Protein AF-A0A537KHC2-F1 (afdb_monomer)

Foldseek 3Di:
DDDDDDDPPDPDPPVDQFKWKAFLDDDPDPDDHGEIFTFPDDDPFWTFTDDPNDTDTDGPVRIDMDNDDQQAWEKAADPPDDPPDDPPADRIWTQGHPPRDIGGQPPNDQWDQDPPPRDIHGHPPVPVSVVSNPD

Secondary structure (DSSP, 8-state):
--PPPP-------------EEEE-S--SSS--TT-EEEEEEE-SSEEEEEETTEEEEEEGGGEEEESS----BEEEEPPTT-TTS-TTS-SEEEE-TTT--EEE-TTS-SEEE-TTT--EEEB-TT-HHHHTT--

Solvent-accessible surface area (backbone atoms only — not comparable to full-atom values): 8459 Å² total; per-residue (Å²): 143,75,88,73,82,79,76,91,83,70,86,66,91,69,88,65,74,74,30,34,31,29,33,64,50,93,65,100,55,104,67,57,59,46,22,66,30,48,54,77,43,81,55,98,62,33,32,26,29,50,58,92,87,40,83,44,78,40,56,37,90,46,39,49,76,40,71,75,75,80,71,30,23,26,57,36,74,58,60,96,82,52,95,86,60,70,84,91,48,67,72,41,32,31,17,31,52,88,76,54,49,75,43,76,61,69,87,77,52,68,55,50,69,38,93,83,76,64,50,74,33,45,43,31,83,84,36,72,68,45,72,68,58,80,120

Sequence (135 aa):
MGPGRVDERRAGHQNWPVAVSRLNVDVDEPIRRGAWYRVLQLTPREVTVDVKGRQIPIPRDHLEVVAQPALRWAVVPRPRKSPRLPLGWGPEYGVCPGCRERAQLINHPQSLRCPKCNGFFEVGWSDPYLSRQVS

Organism: NCBI:txid2569760

Radius of gyration: 17.69 Å; Cα contacts (8 Å, |Δi|>4): 221; chains: 1; bounding box: 48×31×62 Å

Structure (mmCIF, N/CA/C/O backbone):
data_AF-A0A537KHC2-F1
#
_entry.id   AF-A0A537KHC2-F1
#
loop_
_atom_site.group_PDB
_atom_site.id
_atom_site.type_symbol
_atom_site.label_atom_id
_atom_site.label_alt_id
_atom_site.label_comp_id
_atom_site.label_asym_id
_atom_site.label_entity_id
_atom_site.label_seq_id
_atom_site.pdbx_PDB_ins_code
_atom_site.Cartn_x
_atom_site.Cartn_y
_atom_site.Cartn_z
_atom_site.occupancy
_atom_site.B_iso_or_equiv
_atom_site.auth_seq_id
_atom_site.auth_comp_id
_atom_site.auth_asym_id
_atom_site.auth_atom_id
_atom_site.pdbx_PDB_model_num
ATOM 1 N N . MET A 1 1 ? -34.805 -1.470 41.817 1.00 35.88 1 MET A N 1
ATOM 2 C CA . MET A 1 1 ? -33.417 -1.848 41.484 1.00 35.88 1 MET A CA 1
ATOM 3 C C . MET A 1 1 ? -33.456 -2.695 40.226 1.00 35.88 1 MET A C 1
ATOM 5 O O . MET A 1 1 ? -33.968 -3.800 40.270 1.00 35.88 1 MET A O 1
ATOM 9 N N . GLY A 1 2 ? -32.996 -2.154 39.104 1.00 35.44 2 GLY A N 1
ATOM 10 C CA . GLY A 1 2 ? -32.726 -2.903 37.879 1.00 35.44 2 GLY A CA 1
ATOM 11 C C . GLY A 1 2 ? -31.488 -2.263 37.254 1.00 35.44 2 GLY A C 1
ATOM 12 O O . GLY A 1 2 ? -31.456 -1.030 37.193 1.00 35.44 2 GLY A O 1
ATOM 13 N N . PRO A 1 3 ? -30.435 -3.021 36.905 1.00 44.22 3 PRO A N 1
ATOM 14 C CA . PRO A 1 3 ? -29.223 -2.423 36.370 1.00 44.22 3 PRO A CA 1
ATOM 15 C C . PRO A 1 3 ? -29.529 -1.820 34.998 1.00 44.22 3 PRO A C 1
ATOM 17 O O . PRO A 1 3 ? -30.204 -2.424 34.164 1.00 44.22 3 PRO A O 1
ATOM 20 N N . GLY A 1 4 ? -29.101 -0.571 34.832 1.00 32.00 4 GLY A N 1
ATOM 21 C CA . GLY A 1 4 ? -29.429 0.271 33.695 1.00 32.00 4 GLY A CA 1
ATOM 22 C C . GLY A 1 4 ? -28.918 -0.282 32.369 1.00 32.00 4 GLY A C 1
ATOM 23 O O . GLY A 1 4 ? -27.891 -0.957 32.304 1.00 32.00 4 GLY A O 1
ATOM 24 N N . ARG A 1 5 ? -29.635 0.067 31.294 1.00 41.16 5 ARG A N 1
ATOM 25 C CA . ARG A 1 5 ? -29.090 0.032 29.935 1.00 41.16 5 ARG A CA 1
ATOM 26 C C . ARG A 1 5 ? -27.776 0.803 29.942 1.00 41.16 5 ARG A C 1
ATOM 28 O O . ARG A 1 5 ? -27.770 1.996 30.243 1.00 41.16 5 ARG A O 1
ATOM 35 N N . VAL A 1 6 ? -26.691 0.119 29.612 1.00 44.59 6 VAL A N 1
ATOM 36 C CA . VAL A 1 6 ? -25.448 0.773 29.222 1.00 44.59 6 VAL A CA 1
ATOM 37 C C . VAL A 1 6 ? -25.741 1.639 27.998 1.00 44.59 6 VAL A C 1
ATOM 39 O O . VAL A 1 6 ? -26.239 1.169 26.979 1.00 44.59 6 VAL A O 1
ATOM 42 N N . ASP A 1 7 ? -25.519 2.936 28.170 1.00 35.09 7 ASP A N 1
ATOM 43 C CA . ASP A 1 7 ? -25.655 3.970 27.155 1.00 35.09 7 ASP A CA 1
ATOM 44 C C . ASP A 1 7 ? -24.510 3.826 26.140 1.00 35.09 7 ASP A C 1
ATOM 46 O O . ASP A 1 7 ? -23.366 4.207 26.388 1.00 35.09 7 ASP A O 1
ATOM 50 N N . GLU A 1 8 ? -24.817 3.227 24.992 1.00 39.25 8 GLU A N 1
ATOM 51 C CA . GLU A 1 8 ? -23.895 2.916 23.891 1.00 39.25 8 GLU A CA 1
ATOM 52 C C . GLU A 1 8 ? -23.547 4.137 23.013 1.00 39.25 8 GLU A C 1
ATOM 54 O O . GLU A 1 8 ? -23.239 4.004 21.830 1.00 39.25 8 GLU A O 1
ATOM 59 N N . ARG A 1 9 ? -23.611 5.361 23.559 1.00 40.41 9 ARG A N 1
ATOM 60 C CA . ARG A 1 9 ? -23.410 6.603 22.786 1.00 40.41 9 ARG A CA 1
ATOM 61 C C . ARG A 1 9 ? -22.439 7.612 23.388 1.00 40.41 9 ARG A C 1
ATOM 63 O O . ARG A 1 9 ? -22.578 8.810 23.155 1.00 40.41 9 ARG A O 1
ATOM 70 N N . ARG A 1 10 ? -21.394 7.151 24.083 1.00 43.00 10 A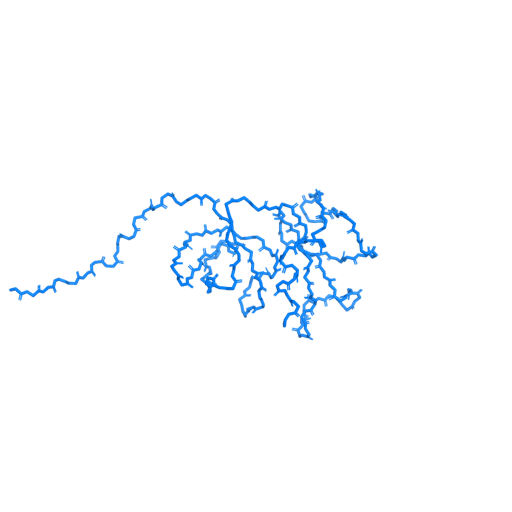RG A N 1
ATOM 71 C CA . ARG A 1 10 ? -20.226 7.990 24.421 1.00 43.00 10 ARG A CA 1
ATOM 72 C C . ARG A 1 10 ? -18.902 7.222 24.370 1.00 43.00 10 ARG A C 1
ATOM 74 O O . ARG A 1 10 ? -18.200 7.118 25.369 1.00 43.00 10 ARG A O 1
ATOM 81 N N . ALA A 1 11 ? -18.508 6.743 23.191 1.00 44.75 11 ALA A N 1
ATOM 82 C CA . ALA A 1 11 ? -17.081 6.585 22.915 1.00 44.75 11 ALA A CA 1
ATOM 83 C C . ALA A 1 11 ? -16.548 7.981 22.578 1.00 44.75 11 ALA A C 1
ATOM 85 O O . ALA A 1 11 ? -16.777 8.499 21.486 1.00 44.75 11 ALA A O 1
ATOM 86 N N . GL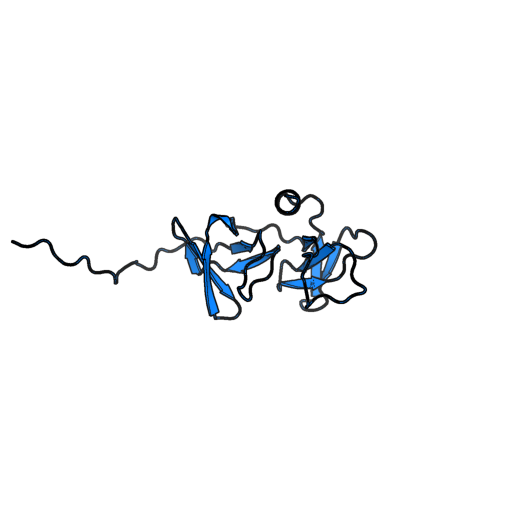Y A 1 12 ? -15.951 8.632 23.577 1.00 39.28 12 GLY A N 1
ATOM 87 C CA . GLY A 1 12 ? -15.395 9.971 23.448 1.00 39.28 12 GLY A CA 1
ATOM 88 C C . GLY A 1 12 ? -14.433 10.088 22.268 1.00 39.28 12 GLY A C 1
ATOM 89 O O . GLY A 1 12 ? -13.871 9.100 21.7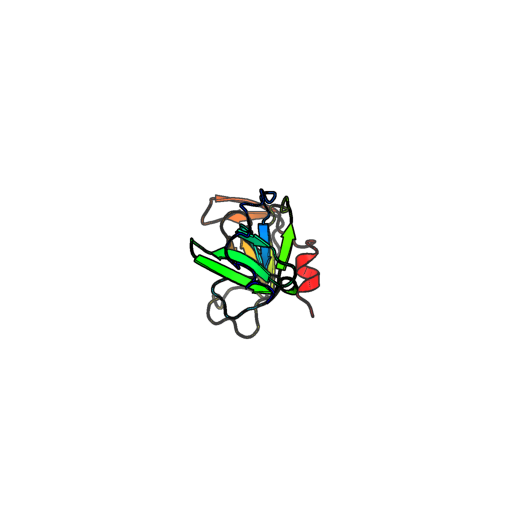92 1.00 39.28 12 GLY A O 1
ATOM 90 N N . HIS A 1 13 ? -14.234 11.328 21.829 1.00 47.50 13 HIS A N 1
ATOM 91 C CA . HIS A 1 13 ? -13.154 11.750 20.946 1.00 47.50 13 HIS A CA 1
ATOM 92 C C . HIS A 1 13 ? -11.802 11.442 21.607 1.00 47.50 13 HIS A C 1
ATOM 94 O O . HIS A 1 13 ? -11.135 12.314 22.157 1.00 47.50 13 HIS A O 1
ATOM 100 N N . GLN A 1 14 ? -11.423 10.169 21.630 1.00 48.72 14 GLN A N 1
ATOM 101 C CA . GLN A 1 14 ? -10.119 9.724 22.075 1.00 48.72 14 GLN A CA 1
ATOM 102 C C . GLN A 1 14 ? -9.146 10.233 21.020 1.00 48.72 14 GLN A C 1
ATOM 104 O O . GLN A 1 14 ? -9.221 9.829 19.860 1.00 48.72 14 GLN A O 1
ATOM 109 N N . ASN A 1 15 ? -8.313 11.193 21.417 1.00 46.44 15 ASN A N 1
ATOM 110 C CA . ASN A 1 15 ? -7.280 11.814 20.601 1.00 46.44 15 ASN A CA 1
ATOM 111 C C . ASN A 1 15 ? -6.247 10.744 20.207 1.00 46.44 15 ASN A C 1
ATOM 113 O O . ASN A 1 15 ? -5.223 10.569 20.864 1.00 46.44 15 ASN A O 1
ATOM 117 N N . TRP A 1 16 ? -6.591 9.945 19.198 1.00 52.78 16 TRP A N 1
ATOM 118 C CA . TRP A 1 16 ? -5.769 8.857 18.698 1.00 52.78 16 TRP A CA 1
ATOM 119 C C . TRP A 1 16 ? -4.585 9.467 17.941 1.00 52.78 16 TRP A C 1
ATOM 121 O O . TRP A 1 16 ? -4.806 10.375 17.130 1.00 52.78 16 TRP A O 1
ATOM 131 N N . PRO A 1 17 ? -3.338 9.009 18.167 1.00 56.47 17 PRO A N 1
ATOM 132 C CA . PRO A 1 17 ? -2.222 9.441 17.335 1.00 56.47 17 PRO A CA 1
ATOM 133 C C . PRO A 1 17 ? -2.587 9.199 15.872 1.00 56.47 17 PRO A C 1
ATOM 135 O O . PRO A 1 17 ? -3.172 8.165 15.557 1.00 56.47 17 PRO A O 1
ATOM 138 N N . VAL A 1 18 ? -2.278 10.148 14.984 1.00 73.75 18 VAL A N 1
ATOM 139 C CA . VAL A 1 18 ? -2.560 10.009 13.550 1.00 73.75 18 VAL A CA 1
ATOM 140 C C . VAL A 1 18 ? -1.875 8.736 13.061 1.00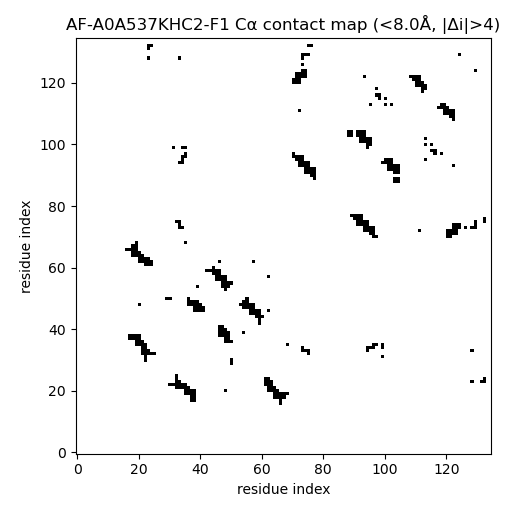 73.75 18 VAL A C 1
ATOM 142 O O . VAL A 1 18 ? -0.668 8.705 12.856 1.00 73.75 18 VAL A O 1
ATOM 145 N N . ALA A 1 19 ? -2.653 7.666 12.946 1.00 88.00 19 ALA A N 1
ATOM 146 C CA . ALA A 1 19 ? -2.178 6.360 12.547 1.00 88.00 19 ALA A CA 1
ATOM 147 C C . ALA A 1 19 ? -2.655 6.087 11.131 1.00 88.00 19 ALA A C 1
ATOM 149 O O . ALA A 1 19 ? -3.731 6.517 10.692 1.00 88.00 19 ALA A O 1
ATOM 150 N N . VAL A 1 20 ? -1.847 5.321 10.424 1.00 91.12 20 VAL A N 1
ATOM 151 C CA . VAL A 1 20 ? -2.208 4.774 9.130 1.00 91.12 20 VAL A CA 1
ATOM 152 C C . VAL A 1 20 ? -2.178 3.265 9.211 1.00 91.12 20 VAL A C 1
ATOM 154 O O . VAL A 1 20 ? -1.532 2.674 10.077 1.00 91.12 20 VAL A O 1
ATOM 157 N N . SER A 1 21 ? -2.895 2.641 8.294 1.00 93.25 21 SER A N 1
ATOM 158 C CA . SER A 1 21 ? -2.917 1.198 8.171 1.00 93.25 21 SER A CA 1
ATOM 159 C C . SER A 1 21 ? -2.679 0.756 6.740 1.00 93.25 21 SER A C 1
ATOM 161 O O . SER A 1 21 ? -3.068 1.456 5.803 1.00 93.25 21 SER A O 1
ATOM 163 N N . ARG A 1 22 ? -2.021 -0.387 6.572 1.00 93.81 22 ARG A N 1
ATOM 164 C CA . ARG A 1 22 ? -1.768 -1.016 5.280 1.00 93.81 22 ARG A CA 1
ATOM 165 C C . ARG A 1 22 ? -2.421 -2.378 5.238 1.00 93.81 22 ARG A C 1
ATOM 167 O O . ARG A 1 22 ? -2.248 -3.184 6.146 1.00 93.81 22 ARG A O 1
ATOM 174 N N . LEU A 1 23 ? -3.170 -2.616 4.168 1.00 90.50 23 LEU A N 1
ATOM 175 C CA . LEU A 1 23 ? -3.845 -3.886 3.936 1.00 90.50 23 LEU A CA 1
ATOM 176 C C . LEU A 1 23 ? -2.857 -4.950 3.466 1.00 90.50 23 LEU A C 1
ATOM 178 O O . LEU A 1 23 ? -2.198 -4.756 2.442 1.00 90.50 23 LEU A O 1
ATOM 182 N N . ASN A 1 24 ? -2.827 -6.075 4.182 1.00 86.00 24 ASN A N 1
ATOM 183 C CA . ASN A 1 24 ? -1.921 -7.199 3.949 1.00 86.00 24 ASN A CA 1
ATOM 184 C C . ASN A 1 24 ? -2.553 -8.362 3.177 1.00 86.00 24 ASN A C 1
ATOM 186 O O . ASN A 1 24 ? -1.835 -9.271 2.789 1.00 86.00 24 ASN A O 1
ATOM 190 N N . VAL A 1 25 ? -3.863 -8.368 2.949 1.00 82.75 25 VAL A N 1
ATOM 191 C CA . VAL A 1 25 ? -4.575 -9.478 2.293 1.00 82.75 25 VAL A CA 1
ATOM 192 C C . VAL A 1 25 ? -5.519 -8.957 1.211 1.00 82.75 25 VAL A C 1
ATOM 194 O O . VAL A 1 25 ? -5.773 -7.755 1.134 1.00 82.75 25 VAL A O 1
ATOM 197 N N . ASP A 1 26 ? -6.037 -9.839 0.356 1.00 80.75 26 ASP A N 1
ATOM 198 C CA . ASP A 1 26 ? -7.188 -9.475 -0.476 1.00 80.75 26 ASP A CA 1
ATOM 199 C C . ASP A 1 26 ? -8.461 -9.551 0.358 1.00 80.75 26 ASP A C 1
ATOM 201 O O . ASP A 1 26 ? -8.657 -10.479 1.138 1.00 80.75 26 ASP A O 1
ATOM 205 N N . VAL A 1 27 ? -9.326 -8.566 0.165 1.00 81.38 27 VAL A N 1
ATOM 206 C CA . VAL A 1 27 ? -10.674 -8.518 0.727 1.00 81.38 27 VAL A CA 1
ATOM 207 C C . VAL A 1 27 ? -11.626 -8.070 -0.376 1.00 81.38 27 VAL A C 1
ATOM 209 O O . VAL A 1 27 ? -11.207 -7.384 -1.312 1.00 81.38 27 VAL A O 1
ATOM 212 N N . ASP A 1 28 ? -12.909 -8.388 -0.240 1.00 82.69 28 ASP A N 1
ATOM 213 C CA . ASP A 1 28 ? -13.946 -7.997 -1.206 1.00 82.69 28 ASP A CA 1
ATOM 214 C C . ASP A 1 28 ? -14.395 -6.525 -1.072 1.00 82.69 28 ASP A C 1
ATOM 216 O O . ASP A 1 28 ? -15.382 -6.092 -1.665 1.00 82.69 28 ASP A O 1
ATOM 220 N N . GLU A 1 29 ? -13.630 -5.719 -0.336 1.00 84.50 29 GLU A N 1
ATOM 221 C CA . GLU A 1 29 ? -13.852 -4.288 -0.146 1.00 84.50 29 GLU A CA 1
ATOM 222 C C . GLU A 1 29 ? -13.069 -3.440 -1.171 1.00 84.50 29 GLU A C 1
ATOM 224 O O . GLU A 1 29 ? -12.036 -3.868 -1.695 1.00 84.50 29 GLU A O 1
ATOM 229 N N . PRO A 1 30 ? -13.485 -2.190 -1.467 1.00 85.12 30 PRO A N 1
ATOM 230 C CA . PRO A 1 30 ? -12.827 -1.302 -2.435 1.00 85.12 30 PRO A CA 1
ATOM 231 C C . PRO A 1 30 ? -11.508 -0.692 -1.912 1.00 85.12 30 PRO A C 1
ATOM 233 O O . PRO A 1 30 ? -11.175 0.467 -2.182 1.00 85.12 30 PRO A O 1
ATOM 236 N N . ILE A 1 31 ? -10.734 -1.484 -1.180 1.00 88.06 31 ILE A N 1
ATOM 237 C CA . ILE A 1 31 ? -9.432 -1.174 -0.607 1.00 88.06 31 ILE A CA 1
ATOM 238 C C . ILE A 1 31 ? -8.332 -1.858 -1.434 1.00 88.06 31 ILE A C 1
ATOM 240 O O . ILE A 1 31 ? -8.531 -2.896 -2.061 1.00 88.06 31 ILE A O 1
ATOM 244 N N . ARG A 1 32 ? -7.156 -1.238 -1.525 1.00 89.38 32 ARG A N 1
ATOM 245 C CA . ARG A 1 32 ? -6.023 -1.769 -2.288 1.00 89.38 32 ARG A CA 1
ATOM 246 C C . ARG A 1 32 ? -5.031 -2.392 -1.320 1.00 89.38 32 ARG A C 1
ATOM 248 O O . ARG A 1 32 ? -4.537 -1.712 -0.425 1.00 89.38 32 ARG A O 1
ATOM 255 N N . ARG A 1 33 ? -4.683 -3.652 -1.560 1.00 90.06 33 ARG A N 1
ATOM 256 C CA . ARG A 1 33 ? -3.555 -4.313 -0.902 1.00 90.06 33 ARG A CA 1
ATOM 257 C C . ARG A 1 33 ? -2.275 -3.481 -1.065 1.00 90.06 33 ARG A C 1
ATOM 259 O O . ARG A 1 33 ? -2.067 -2.900 -2.134 1.00 90.06 33 ARG A O 1
ATOM 266 N N . GLY A 1 34 ? -1.468 -3.368 -0.012 1.00 91.56 34 GLY A N 1
ATOM 267 C CA . GLY A 1 34 ? -0.210 -2.611 0.001 1.00 91.56 34 GLY A CA 1
ATOM 268 C C . GLY A 1 34 ? -0.342 -1.086 0.112 1.00 91.56 34 GLY A C 1
ATOM 269 O O . GLY A 1 34 ? 0.665 -0.404 0.288 1.00 91.56 34 GLY A O 1
ATOM 270 N N . ALA A 1 35 ? -1.552 -0.524 0.038 1.00 92.75 35 ALA A N 1
ATOM 271 C CA . ALA A 1 35 ? -1.775 0.913 0.205 1.00 92.75 35 ALA A CA 1
ATOM 272 C C . ALA A 1 35 ? -1.932 1.307 1.677 1.00 92.75 35 ALA A C 1
ATOM 274 O O . ALA A 1 35 ? -2.572 0.592 2.444 1.00 92.75 35 ALA A O 1
ATOM 275 N N . TRP A 1 36 ? -1.436 2.497 2.023 1.00 94.00 36 TRP A N 1
ATOM 276 C CA . TRP A 1 36 ? -1.697 3.145 3.307 1.00 94.00 36 TRP A CA 1
ATOM 277 C C . TRP A 1 36 ? -3.049 3.875 3.307 1.00 94.00 36 TRP A C 1
ATOM 279 O O . TRP A 1 36 ? -3.395 4.584 2.355 1.00 94.00 36 TRP A O 1
ATOM 289 N N . TYR A 1 37 ? -3.798 3.728 4.397 1.00 94.38 37 TYR A N 1
ATOM 290 C CA . TYR A 1 37 ? -5.084 4.371 4.652 1.00 94.38 37 TYR A CA 1
ATOM 291 C C . TYR A 1 37 ? -5.102 5.014 6.032 1.00 94.38 37 TYR A C 1
ATOM 293 O O . TYR A 1 37 ? -4.591 4.447 6.995 1.00 94.38 37 TYR A O 1
ATOM 301 N N . ARG A 1 38 ? -5.729 6.186 6.139 1.00 93.19 38 ARG A N 1
ATOM 302 C CA . ARG A 1 38 ? -5.930 6.860 7.423 1.00 93.19 38 ARG A CA 1
ATOM 303 C C . ARG A 1 38 ? -6.845 6.020 8.310 1.00 93.19 38 ARG A C 1
ATOM 305 O O . ARG A 1 38 ? -7.916 5.611 7.860 1.00 93.19 38 ARG A O 1
ATOM 312 N N . VAL A 1 39 ? -6.431 5.802 9.554 1.00 94.12 39 VAL A N 1
ATOM 313 C CA . VAL A 1 39 ? -7.264 5.170 10.579 1.00 94.12 39 VAL A CA 1
ATOM 314 C C . VAL A 1 39 ? -8.235 6.209 11.138 1.00 94.12 39 VAL A C 1
ATOM 316 O O . VAL A 1 39 ? -7.831 7.307 11.513 1.00 94.12 39 VAL A O 1
ATOM 319 N N . LEU A 1 40 ? -9.519 5.860 11.164 1.00 93.25 40 LEU A N 1
ATOM 320 C CA . LEU A 1 40 ? -10.596 6.654 11.761 1.00 93.25 40 LEU A CA 1
ATOM 321 C C . LEU A 1 40 ? -10.965 6.141 13.150 1.00 93.25 40 LEU A C 1
ATOM 323 O O . LEU A 1 40 ? -11.265 6.929 14.039 1.00 93.25 40 LEU A O 1
ATOM 327 N N . GLN A 1 41 ? -10.918 4.821 13.328 1.00 92.12 41 GLN A N 1
ATOM 328 C CA . GLN A 1 41 ? -11.183 4.153 14.594 1.00 92.12 41 GLN A CA 1
ATOM 329 C C . GLN A 1 41 ? -10.338 2.884 14.677 1.00 92.12 41 GLN A C 1
ATOM 331 O O . GLN A 1 41 ? -10.220 2.151 13.694 1.00 92.12 41 GLN A O 1
ATOM 336 N N . LEU A 1 42 ? -9.782 2.610 15.855 1.00 91.75 42 LEU A N 1
ATOM 337 C CA . LEU A 1 42 ? -9.122 1.346 16.161 1.00 91.75 42 LEU A CA 1
ATOM 338 C C . LEU A 1 42 ? -9.822 0.681 17.343 1.00 91.75 42 LEU A C 1
ATOM 340 O O . LEU A 1 42 ? -9.939 1.271 18.414 1.00 91.75 42 LEU A O 1
ATOM 344 N N . THR A 1 43 ? -10.255 -0.559 17.155 1.00 91.31 43 THR A N 1
ATOM 345 C CA . THR A 1 43 ? -10.780 -1.418 18.218 1.00 91.31 43 THR A CA 1
ATOM 346 C C . THR A 1 43 ? -9.902 -2.666 18.345 1.00 91.31 43 THR A C 1
ATOM 348 O O . THR A 1 43 ? -9.031 -2.907 17.504 1.00 91.31 43 THR A O 1
ATOM 351 N N . PRO A 1 44 ? -10.103 -3.508 19.374 1.00 92.62 44 PRO A N 1
ATOM 352 C CA . PRO A 1 44 ? -9.400 -4.783 19.456 1.00 92.62 44 PRO A CA 1
ATOM 353 C C . PRO A 1 44 ? -9.631 -5.703 18.247 1.00 92.62 44 PRO A C 1
ATOM 355 O O . PRO A 1 44 ? -8.735 -6.479 17.930 1.00 92.62 44 PRO A O 1
ATOM 358 N N . ARG A 1 45 ? -10.791 -5.609 17.578 1.00 94.00 45 ARG A N 1
ATOM 359 C CA . ARG A 1 45 ? -11.203 -6.521 16.494 1.00 94.00 45 ARG A CA 1
ATOM 360 C C . ARG A 1 45 ? -11.090 -5.922 15.099 1.00 94.00 45 ARG A C 1
ATOM 362 O O . ARG A 1 45 ? -10.840 -6.652 14.150 1.00 94.00 45 ARG A O 1
ATOM 369 N N . GLU A 1 46 ? -11.263 -4.614 14.974 1.00 94.81 46 GLU A N 1
ATOM 370 C CA . GLU A 1 46 ? -11.398 -3.945 13.683 1.00 94.81 46 GLU A CA 1
ATOM 371 C C . GLU A 1 46 ? -10.655 -2.615 13.651 1.00 94.81 46 GLU A C 1
ATOM 373 O O . GLU A 1 46 ? -10.511 -1.921 14.662 1.00 94.81 46 GLU A O 1
ATOM 378 N N . VAL A 1 47 ? -10.252 -2.230 12.448 1.00 94.94 47 VAL A N 1
ATOM 379 C CA . VAL A 1 47 ? -9.768 -0.894 12.122 1.00 94.94 47 VAL A CA 1
ATOM 380 C C . VAL A 1 47 ? -10.741 -0.301 11.111 1.00 94.94 47 VAL A C 1
ATOM 382 O O . VAL A 1 47 ? -10.957 -0.864 10.040 1.00 94.94 47 VAL A O 1
ATOM 385 N N . THR A 1 48 ? -11.326 0.849 11.429 1.00 94.88 48 THR A N 1
ATOM 386 C CA . THR A 1 48 ? -12.104 1.620 10.454 1.00 94.88 48 THR A CA 1
ATOM 387 C C . THR A 1 48 ? -11.171 2.555 9.704 1.00 94.88 48 THR A C 1
ATOM 389 O O . THR A 1 48 ? -10.485 3.373 10.321 1.00 94.88 48 THR A O 1
ATOM 392 N N . VAL A 1 49 ? -11.149 2.449 8.377 1.00 94.88 49 VAL A N 1
ATOM 393 C CA . VAL A 1 49 ? -10.257 3.223 7.506 1.00 94.88 49 VAL A CA 1
ATOM 394 C C . VAL A 1 49 ? -11.015 4.167 6.580 1.00 94.88 49 VAL A C 1
ATOM 396 O O . VAL A 1 49 ? -12.148 3.902 6.183 1.00 94.88 49 VAL A O 1
ATOM 399 N N . ASP A 1 50 ? -10.362 5.267 6.210 1.00 93.75 50 ASP A N 1
ATOM 400 C CA . ASP A 1 50 ? -10.884 6.248 5.256 1.00 93.75 50 ASP A CA 1
ATOM 401 C C . ASP A 1 50 ? -10.531 5.880 3.806 1.00 93.75 50 ASP A C 1
ATOM 403 O O . ASP A 1 50 ? -9.395 6.051 3.340 1.00 93.75 50 ASP A O 1
ATOM 407 N N . VAL A 1 51 ? -11.528 5.421 3.052 1.00 93.12 51 VAL A N 1
ATOM 408 C CA . VAL A 1 51 ? -11.417 5.113 1.626 1.00 93.12 51 VAL A CA 1
ATOM 409 C C . VAL A 1 51 ? -12.196 6.144 0.817 1.00 93.12 51 VAL A C 1
ATOM 411 O O . VAL A 1 51 ? -13.364 5.957 0.484 1.00 93.12 51 VAL A O 1
ATOM 414 N N . LYS A 1 52 ? -11.518 7.240 0.454 1.00 90.25 52 LYS A N 1
ATOM 415 C CA . LYS A 1 52 ? -12.101 8.345 -0.334 1.00 90.25 52 LYS A CA 1
ATOM 416 C C . LYS A 1 52 ? -13.355 8.937 0.338 1.00 90.25 52 LYS A C 1
ATOM 418 O O . LYS A 1 52 ? -14.369 9.136 -0.323 1.00 90.25 52 LYS A O 1
ATOM 423 N N . GLY A 1 53 ? -13.298 9.171 1.647 1.00 90.00 53 GLY A N 1
ATOM 424 C CA . GLY A 1 53 ? -14.408 9.704 2.438 1.00 90.00 53 GLY A CA 1
ATOM 425 C C . GLY A 1 53 ? -15.402 8.647 2.922 1.00 90.00 53 GLY A C 1
ATOM 426 O O . GLY A 1 53 ? -16.286 8.966 3.712 1.00 90.00 53 GLY A O 1
ATOM 427 N N . ARG A 1 54 ? -15.268 7.385 2.493 1.00 93.38 54 ARG A N 1
ATOM 428 C CA . ARG A 1 54 ? -16.067 6.268 3.012 1.00 93.38 54 ARG A CA 1
ATOM 429 C C . ARG A 1 54 ? -15.343 5.611 4.179 1.00 93.38 54 ARG A C 1
ATOM 431 O O . ARG A 1 54 ? -14.164 5.291 4.060 1.00 93.38 54 ARG A O 1
ATOM 438 N N . GLN A 1 55 ? -16.061 5.378 5.271 1.00 94.50 55 GLN A N 1
ATOM 439 C CA . GLN A 1 55 ? -15.562 4.606 6.405 1.00 94.50 55 GLN A CA 1
ATOM 440 C C . GLN A 1 55 ? -15.754 3.120 6.113 1.00 94.50 55 GLN A C 1
ATOM 442 O O . GLN A 1 55 ? -16.874 2.702 5.822 1.00 94.50 55 GLN A O 1
ATOM 447 N N . ILE A 1 56 ? -14.675 2.342 6.149 1.00 94.94 56 ILE A N 1
ATOM 448 C CA . ILE A 1 56 ? -14.730 0.897 5.904 1.00 94.94 56 ILE A CA 1
ATOM 449 C C . ILE A 1 56 ? -14.107 0.177 7.103 1.00 94.94 56 ILE A C 1
ATOM 451 O O . ILE A 1 56 ? -12.917 0.390 7.356 1.00 94.94 56 ILE A O 1
ATOM 455 N N . PRO A 1 57 ? -14.873 -0.629 7.859 1.00 94.62 57 PRO A N 1
ATOM 456 C CA . PRO A 1 57 ? -14.319 -1.489 8.895 1.00 94.62 57 PRO A CA 1
ATOM 457 C C . PRO A 1 57 ? -13.614 -2.682 8.249 1.00 94.62 57 PRO A C 1
ATOM 459 O O . PRO A 1 57 ? -14.129 -3.298 7.319 1.00 94.62 57 PRO A O 1
ATOM 462 N N . ILE A 1 58 ? -12.418 -2.997 8.731 1.00 94.62 58 ILE A N 1
ATOM 463 C CA . ILE A 1 58 ? -11.618 -4.133 8.276 1.00 94.62 58 ILE A CA 1
ATOM 464 C C . ILE A 1 58 ? -11.129 -4.888 9.518 1.00 94.62 58 ILE A C 1
ATOM 466 O O . ILE A 1 58 ? -10.702 -4.230 10.477 1.00 94.62 58 ILE A O 1
ATOM 470 N N . PRO A 1 59 ? -11.145 -6.235 9.522 1.00 94.56 59 PRO A N 1
ATOM 471 C CA . PRO A 1 59 ? -10.549 -7.026 10.593 1.00 94.56 59 PRO A CA 1
ATOM 472 C C . PRO A 1 59 ? -9.117 -6.579 10.900 1.00 94.56 59 PRO A C 1
ATOM 474 O O . PRO A 1 59 ? -8.315 -6.313 10.003 1.00 94.56 59 PRO A O 1
ATOM 477 N N . ARG A 1 60 ? -8.796 -6.428 12.186 1.00 92.62 60 ARG A N 1
ATOM 478 C CA . ARG A 1 60 ? -7.518 -5.846 12.618 1.00 92.62 60 ARG A CA 1
ATOM 479 C C . ARG A 1 60 ? -6.317 -6.692 12.189 1.00 92.62 60 ARG A C 1
ATOM 481 O O . ARG A 1 60 ? -5.261 -6.136 11.916 1.00 92.62 60 ARG A O 1
ATOM 488 N N . ASP A 1 61 ? -6.478 -8.005 12.123 1.00 92.06 61 ASP A N 1
ATOM 489 C CA . ASP A 1 61 ? -5.475 -8.975 11.676 1.00 92.06 61 ASP A CA 1
ATOM 490 C C . ASP A 1 61 ? -5.170 -8.901 10.168 1.00 92.06 61 ASP A C 1
ATOM 492 O O . ASP A 1 61 ? -4.098 -9.316 9.732 1.00 92.06 61 ASP A O 1
ATOM 496 N N . HIS A 1 62 ? -6.049 -8.295 9.368 1.00 92.06 62 HIS A N 1
ATOM 497 C CA . HIS A 1 62 ? -5.821 -8.054 7.939 1.00 92.06 62 HIS A CA 1
ATOM 498 C C . HIS A 1 62 ? -4.938 -6.825 7.665 1.00 92.06 62 HIS A C 1
ATOM 500 O O . HIS A 1 62 ? -4.529 -6.586 6.520 1.00 92.06 62 HIS A O 1
ATOM 506 N N . LEU A 1 63 ? -4.663 -6.017 8.693 1.00 91.25 63 LEU A N 1
ATOM 507 C CA . LEU A 1 63 ? -4.009 -4.721 8.575 1.00 91.25 63 LEU A CA 1
ATOM 508 C C . LEU A 1 63 ? -2.735 -4.649 9.414 1.00 91.25 63 LEU A C 1
ATOM 510 O O . LEU A 1 63 ? -2.667 -5.075 10.560 1.00 91.25 63 LEU A O 1
ATOM 514 N N . GLU A 1 64 ? -1.726 -4.000 8.855 1.00 92.06 64 GLU A N 1
ATOM 515 C CA . GLU A 1 64 ? -0.635 -3.422 9.626 1.00 92.06 64 GLU A CA 1
ATOM 516 C C . GLU A 1 64 ? -1.032 -2.005 10.041 1.00 92.06 64 GLU A C 1
ATOM 518 O O . GLU A 1 64 ? -1.421 -1.228 9.179 1.00 92.06 64 GLU A O 1
ATOM 523 N N . VAL A 1 65 ? -0.930 -1.649 11.326 1.00 91.94 65 VAL A N 1
ATOM 524 C CA . VAL A 1 65 ? -1.212 -0.291 11.831 1.00 91.94 65 VAL A CA 1
ATOM 525 C C . VAL A 1 65 ? 0.074 0.313 12.380 1.00 91.94 65 VAL A C 1
ATOM 527 O O . VAL A 1 65 ? 0.709 -0.280 13.249 1.00 91.94 65 VAL A O 1
ATOM 530 N N . VAL A 1 66 ? 0.445 1.500 11.898 1.00 91.06 66 VAL A N 1
ATOM 531 C CA . VAL A 1 66 ? 1.673 2.201 12.300 1.00 91.06 66 VAL A CA 1
ATOM 532 C C . VAL A 1 66 ? 1.411 3.687 12.520 1.00 91.06 66 VAL A C 1
ATOM 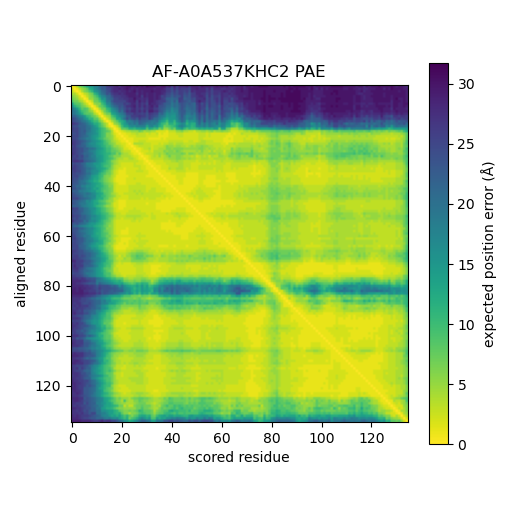534 O O . VAL A 1 66 ? 0.531 4.281 11.895 1.00 91.06 66 VAL A O 1
ATOM 537 N N . ALA A 1 67 ? 2.203 4.304 13.399 1.00 88.75 67 ALA A N 1
ATOM 538 C CA . ALA A 1 67 ? 2.167 5.751 13.607 1.00 88.75 67 ALA A CA 1
ATOM 539 C C . ALA A 1 67 ? 2.827 6.512 12.444 1.00 88.75 67 ALA A C 1
ATOM 541 O O . ALA A 1 67 ? 2.322 7.537 12.002 1.00 88.75 67 ALA A O 1
ATOM 542 N N . GLN A 1 68 ? 3.952 6.005 11.932 1.00 86.38 68 GLN A N 1
ATOM 543 C CA . GLN A 1 68 ? 4.719 6.630 10.854 1.00 86.38 68 GLN A CA 1
ATOM 544 C C . GLN A 1 68 ? 5.079 5.560 9.814 1.00 86.38 68 GLN A C 1
ATOM 546 O O . GLN A 1 68 ? 5.902 4.691 10.103 1.00 86.38 68 GLN A O 1
ATOM 551 N N . PRO A 1 69 ? 4.447 5.562 8.627 1.00 86.19 69 PRO A N 1
ATOM 552 C CA . PRO A 1 69 ? 4.739 4.577 7.596 1.00 86.19 69 PRO A CA 1
ATOM 553 C C . PRO A 1 69 ? 6.072 4.885 6.912 1.00 86.19 69 PRO A C 1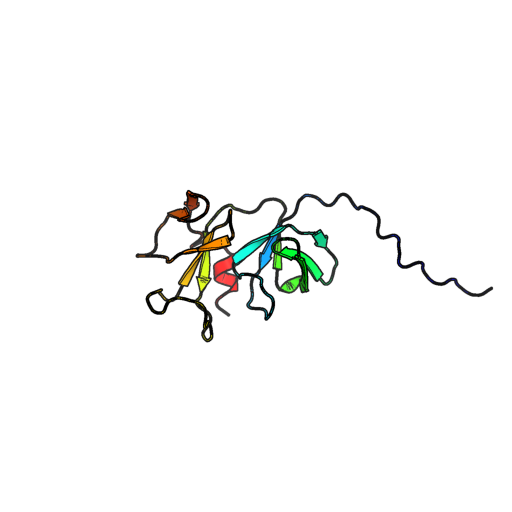
ATOM 555 O O . PRO A 1 69 ? 6.371 6.038 6.599 1.00 86.19 69 PRO A O 1
ATOM 558 N N . ALA A 1 70 ? 6.837 3.847 6.575 1.00 86.69 70 ALA A N 1
ATOM 559 C CA . ALA A 1 70 ? 7.913 4.003 5.607 1.00 86.69 70 ALA A CA 1
ATOM 560 C C . ALA A 1 70 ? 7.301 4.346 4.237 1.00 86.69 70 ALA A C 1
ATOM 562 O O . ALA A 1 70 ? 6.485 3.594 3.696 1.00 86.69 70 ALA A O 1
ATOM 563 N N . LEU A 1 71 ? 7.685 5.489 3.665 1.00 91.06 71 LEU A N 1
ATOM 564 C CA . LEU A 1 71 ? 7.184 5.940 2.367 1.00 91.06 71 LEU A CA 1
ATOM 565 C C . LEU A 1 71 ? 7.934 5.244 1.226 1.00 91.06 71 LEU A C 1
ATOM 567 O O . LEU A 1 71 ? 8.737 5.850 0.522 1.00 91.06 71 LEU A O 1
ATOM 571 N N . ARG A 1 72 ? 7.650 3.954 1.047 1.00 95.62 72 ARG A N 1
ATOM 572 C CA . ARG A 1 72 ? 8.163 3.119 -0.045 1.00 95.62 72 ARG A CA 1
ATOM 573 C C . ARG A 1 72 ? 7.021 2.575 -0.889 1.00 95.62 72 ARG A C 1
ATOM 575 O O . ARG A 1 72 ? 5.912 2.385 -0.391 1.00 95.62 72 ARG A O 1
ATOM 582 N N . TRP A 1 73 ? 7.281 2.306 -2.165 1.00 96.75 73 TRP A N 1
ATOM 583 C CA . TRP A 1 73 ? 6.341 1.535 -2.975 1.00 96.75 73 TRP A CA 1
ATOM 584 C C . TRP A 1 73 ? 6.176 0.147 -2.371 1.00 96.75 73 TRP A C 1
ATOM 586 O O . TRP A 1 73 ? 7.161 -0.573 -2.208 1.00 96.75 73 TRP A O 1
ATOM 596 N N . ALA A 1 74 ? 4.938 -0.240 -2.073 1.00 95.31 74 ALA A N 1
ATOM 597 C CA . ALA A 1 74 ? 4.651 -1.614 -1.692 1.00 95.31 74 ALA A CA 1
ATOM 598 C C . ALA A 1 74 ? 4.688 -2.496 -2.945 1.00 95.31 74 ALA A C 1
ATOM 600 O O . ALA A 1 74 ? 4.013 -2.188 -3.931 1.00 95.31 74 ALA A O 1
ATOM 601 N N . VAL A 1 75 ? 5.461 -3.580 -2.899 1.00 94.56 75 VAL A N 1
ATOM 602 C CA . VAL A 1 75 ? 5.495 -4.617 -3.938 1.00 94.56 75 VAL A CA 1
ATOM 603 C C . VAL A 1 75 ? 4.375 -5.600 -3.650 1.00 94.56 75 VAL A C 1
ATOM 605 O O . VAL A 1 75 ? 4.336 -6.205 -2.584 1.00 94.56 75 VAL A O 1
ATOM 608 N N . VAL A 1 76 ? 3.425 -5.729 -4.567 1.00 91.88 76 VAL A N 1
ATOM 609 C CA . VAL A 1 76 ? 2.243 -6.567 -4.378 1.00 91.88 76 VAL A CA 1
ATOM 610 C C . VAL A 1 76 ? 2.252 -7.704 -5.393 1.00 91.88 76 VAL A C 1
ATOM 612 O O . VAL A 1 76 ? 2.186 -7.423 -6.596 1.00 91.88 76 VAL A O 1
ATOM 615 N N . PRO A 1 77 ? 2.275 -8.972 -4.941 1.00 88.81 77 PRO A N 1
ATOM 616 C CA . PRO A 1 77 ? 2.079 -10.111 -5.824 1.00 88.81 77 PRO A CA 1
ATOM 617 C C . PRO A 1 77 ? 0.730 -10.019 -6.530 1.00 88.81 77 PRO A C 1
ATOM 619 O O . PRO A 1 77 ? -0.288 -9.665 -5.929 1.00 88.81 77 PRO A O 1
ATOM 622 N N . ARG A 1 78 ? 0.706 -10.334 -7.823 1.00 84.12 78 ARG A N 1
ATOM 623 C CA . ARG A 1 78 ? -0.513 -10.340 -8.627 1.00 84.12 78 ARG A CA 1
ATOM 624 C C . ARG A 1 78 ? -1.456 -11.432 -8.103 1.00 84.12 78 ARG A C 1
ATOM 626 O O . ARG A 1 78 ? -1.107 -12.611 -8.180 1.00 84.12 78 ARG A O 1
ATOM 633 N N . PRO A 1 79 ? -2.675 -11.091 -7.638 1.00 76.06 79 PRO A N 1
ATOM 634 C CA . PRO A 1 79 ? -3.647 -12.109 -7.262 1.00 76.06 79 PRO A CA 1
ATOM 635 C C . PRO A 1 79 ? -3.987 -12.986 -8.470 1.00 76.06 79 PRO A C 1
ATOM 637 O O . PRO A 1 79 ? -4.212 -12.463 -9.567 1.00 76.06 79 PRO A O 1
ATOM 640 N N . ARG A 1 80 ? -4.094 -14.309 -8.269 1.00 68.81 80 ARG A N 1
ATOM 641 C CA . ARG A 1 80 ? -4.422 -15.279 -9.339 1.00 68.81 80 ARG A CA 1
ATOM 642 C C . ARG A 1 80 ? -5.716 -14.927 -10.086 1.00 68.81 80 ARG A C 1
ATOM 644 O O . ARG A 1 80 ? -5.846 -15.233 -11.265 1.00 68.81 80 ARG A O 1
ATOM 651 N N . LYS A 1 81 ? -6.656 -14.257 -9.411 1.00 61.78 81 LYS A N 1
ATOM 652 C CA . LYS A 1 81 ? -7.931 -13.775 -9.962 1.00 61.78 81 LYS A CA 1
ATOM 653 C C . LYS A 1 81 ? -8.045 -12.254 -9.832 1.00 61.78 81 LYS A C 1
ATOM 655 O O . LYS A 1 81 ? -8.919 -11.754 -9.135 1.00 61.78 81 LYS A O 1
ATOM 660 N N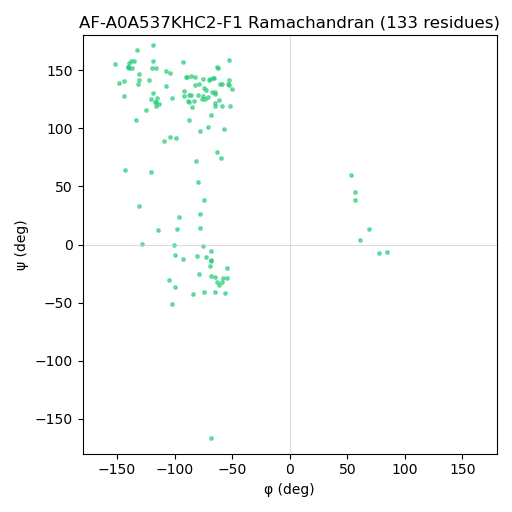 . SER A 1 82 ? -7.157 -11.497 -10.480 1.00 59.00 82 SER A N 1
ATOM 661 C CA . SER A 1 82 ? -7.272 -10.031 -10.528 1.00 59.00 82 SER A CA 1
ATOM 662 C C . SER A 1 82 ? -7.796 -9.555 -11.891 1.00 59.00 82 SER A C 1
ATOM 664 O O . SER A 1 82 ? -6.998 -9.310 -12.796 1.00 59.00 82 SER A O 1
ATOM 666 N N . PRO A 1 83 ? -9.121 -9.378 -12.067 1.00 59.50 83 PRO A N 1
ATOM 667 C CA . PRO A 1 83 ? -9.703 -8.947 -13.343 1.00 59.50 83 PRO A CA 1
ATOM 668 C C . PRO A 1 83 ? -9.360 -7.497 -13.731 1.00 59.50 83 PRO A C 1
ATOM 670 O O . PRO A 1 83 ? -9.722 -7.053 -14.813 1.00 59.50 83 PRO A O 1
ATOM 673 N N . ARG A 1 84 ? -8.687 -6.727 -12.859 1.00 68.75 84 ARG A N 1
ATOM 674 C CA . ARG A 1 84 ? -8.488 -5.272 -13.019 1.00 68.75 84 ARG A CA 1
ATOM 675 C C . ARG A 1 84 ? -7.029 -4.843 -13.226 1.00 68.75 84 ARG A C 1
ATOM 677 O O . ARG A 1 84 ? -6.734 -3.659 -13.070 1.00 68.75 84 ARG A O 1
ATOM 684 N N . LEU A 1 85 ? -6.109 -5.769 -13.503 1.00 75.00 85 LEU A N 1
ATOM 685 C CA . LEU A 1 85 ? -4.714 -5.442 -13.828 1.00 75.00 85 LEU A CA 1
ATOM 686 C C . LEU A 1 85 ? -4.440 -5.673 -15.319 1.00 75.00 85 LEU A C 1
ATOM 688 O O . LEU A 1 85 ? -4.844 -6.719 -15.833 1.00 75.00 85 LEU A O 1
ATOM 692 N N . PRO A 1 86 ? -3.735 -4.752 -16.007 1.00 82.06 86 PRO A N 1
ATOM 693 C CA . PRO A 1 86 ? -3.368 -4.943 -17.407 1.00 82.06 86 PRO A CA 1
ATOM 694 C C . PRO A 1 86 ? -2.643 -6.277 -17.646 1.00 82.06 86 PRO A C 1
ATOM 696 O O . PRO A 1 86 ? -1.827 -6.716 -16.831 1.00 82.06 86 PRO A O 1
ATOM 699 N N . LEU A 1 87 ? -2.932 -6.936 -18.773 1.00 78.06 87 LEU A N 1
ATOM 700 C CA . LEU A 1 87 ? -2.327 -8.232 -19.118 1.00 78.06 87 LEU A CA 1
ATOM 701 C C . LEU A 1 87 ? -0.801 -8.146 -19.267 1.00 78.06 87 LEU A C 1
ATOM 703 O O . LEU A 1 87 ? -0.112 -9.060 -18.839 1.00 78.06 87 LEU A O 1
ATOM 707 N N . GLY A 1 88 ? -0.275 -7.029 -19.781 1.00 82.81 88 GLY A N 1
ATOM 708 C CA . GLY A 1 88 ? 1.167 -6.827 -19.982 1.00 82.81 88 GLY A CA 1
ATOM 709 C C . GLY A 1 88 ? 1.980 -6.543 -18.713 1.00 82.81 88 GLY A C 1
ATOM 710 O O . GLY A 1 88 ? 3.189 -6.351 -18.801 1.00 82.81 88 GLY A O 1
ATOM 711 N N . TRP A 1 89 ? 1.346 -6.469 -17.539 1.00 88.50 89 TRP A N 1
ATOM 712 C CA . TRP A 1 89 ? 2.065 -6.310 -16.273 1.00 88.50 89 TRP A CA 1
ATOM 713 C C . TRP A 1 89 ? 2.578 -7.658 -15.768 1.00 88.50 89 TRP A C 1
ATOM 715 O O . TRP A 1 89 ? 1.905 -8.677 -15.915 1.00 88.50 89 TRP A O 1
ATOM 725 N N . GLY A 1 90 ? 3.758 -7.635 -15.148 1.00 86.81 90 GLY A N 1
ATOM 726 C CA . GLY A 1 90 ? 4.438 -8.820 -14.633 1.00 86.81 90 GLY A CA 1
ATOM 727 C C . GLY A 1 90 ? 3.741 -9.489 -13.434 1.00 86.81 90 GLY A C 1
ATOM 728 O O . GLY A 1 90 ? 2.579 -9.196 -13.126 1.00 86.81 90 GLY A O 1
ATOM 729 N N . PRO A 1 91 ? 4.450 -10.399 -12.741 1.00 88.12 91 PRO A N 1
ATOM 730 C CA . PRO A 1 91 ? 3.905 -11.153 -11.610 1.00 88.12 91 PRO A CA 1
ATOM 731 C C . PRO A 1 91 ? 3.632 -10.282 -10.379 1.00 88.12 91 PRO A C 1
ATOM 733 O O . PRO A 1 91 ? 2.923 -10.709 -9.473 1.00 88.12 91 PRO A O 1
ATOM 736 N N . GLU A 1 92 ? 4.164 -9.063 -10.347 1.00 91.44 92 GLU A N 1
ATOM 737 C CA . GLU A 1 92 ? 4.055 -8.121 -9.240 1.00 91.44 92 GLU A CA 1
ATOM 738 C C . GLU A 1 92 ? 3.781 -6.715 -9.775 1.00 91.44 92 GLU A C 1
ATOM 740 O O . GLU A 1 92 ? 4.086 -6.378 -10.925 1.00 91.44 92 GLU A O 1
ATOM 745 N N . TYR A 1 93 ? 3.212 -5.871 -8.922 1.00 93.31 93 TYR A N 1
ATOM 746 C CA . TYR A 1 93 ? 3.018 -4.456 -9.206 1.00 93.31 93 TYR A CA 1
ATOM 747 C C . TYR A 1 93 ? 3.317 -3.600 -7.977 1.00 93.31 93 TYR A C 1
ATOM 749 O O . TYR A 1 93 ? 3.236 -4.057 -6.840 1.00 93.31 93 TYR A O 1
ATOM 757 N N . GLY A 1 94 ? 3.647 -2.333 -8.209 1.00 94.94 94 GLY A N 1
ATOM 758 C CA . GLY A 1 94 ? 3.887 -1.355 -7.159 1.00 94.94 94 GLY A CA 1
ATOM 759 C C . GLY A 1 94 ? 2.605 -0.637 -6.753 1.00 94.94 94 GLY A C 1
ATOM 760 O O . GLY A 1 94 ? 1.775 -0.313 -7.607 1.00 94.94 94 GLY A O 1
ATOM 761 N N . VAL A 1 95 ? 2.466 -0.315 -5.467 1.00 95.44 95 VAL A N 1
ATOM 762 C CA . VAL A 1 95 ? 1.451 0.616 -4.950 1.00 95.44 95 VAL A CA 1
ATOM 763 C C . VAL A 1 95 ? 2.125 1.836 -4.335 1.00 95.44 95 VAL A C 1
ATOM 765 O O . VAL A 1 95 ? 2.941 1.716 -3.424 1.00 95.44 95 VAL A O 1
ATOM 768 N N . CYS A 1 96 ? 1.782 3.018 -4.846 1.00 96.38 96 CYS A N 1
ATOM 769 C CA . CYS A 1 96 ? 2.389 4.278 -4.432 1.00 96.38 96 CYS A CA 1
ATOM 770 C C . CYS A 1 96 ? 2.059 4.596 -2.963 1.00 96.38 96 CYS A C 1
ATOM 772 O O . CYS A 1 96 ? 0.868 4.645 -2.627 1.00 96.38 96 CYS A O 1
ATOM 774 N N . PRO A 1 97 ? 3.056 4.921 -2.116 1.00 95.25 97 PRO A N 1
ATOM 775 C CA . PRO A 1 97 ? 2.817 5.222 -0.705 1.00 95.25 97 PRO A CA 1
ATOM 776 C C . PRO A 1 97 ? 2.046 6.531 -0.496 1.00 95.25 97 PRO A C 1
ATOM 778 O O . PRO A 1 97 ? 1.330 6.664 0.489 1.00 95.25 97 PRO A O 1
ATOM 781 N N . GLY A 1 98 ? 2.160 7.490 -1.423 1.00 93.88 98 GLY A N 1
ATOM 782 C CA . GLY A 1 98 ? 1.520 8.801 -1.293 1.00 93.88 98 GLY A CA 1
ATOM 783 C C . GLY A 1 98 ? 0.063 8.841 -1.760 1.00 93.88 98 GLY A C 1
ATOM 784 O O . GLY A 1 98 ? -0.781 9.449 -1.111 1.00 93.88 98 GLY A O 1
ATOM 785 N N . CYS A 1 99 ? -0.260 8.211 -2.897 1.00 93.81 99 CYS A N 1
ATOM 786 C CA . CYS A 1 99 ? -1.595 8.339 -3.503 1.00 93.81 99 CYS A CA 1
ATOM 787 C C . CYS A 1 99 ? -2.298 7.020 -3.833 1.00 93.81 99 CYS A C 1
ATOM 789 O O . CYS A 1 99 ? -3.444 7.050 -4.297 1.00 93.81 99 CYS A O 1
ATOM 791 N N . ARG A 1 100 ? -1.662 5.874 -3.548 1.00 94.31 100 ARG A N 1
ATOM 792 C CA . ARG A 1 100 ? -2.216 4.521 -3.745 1.00 94.31 100 ARG A CA 1
ATOM 793 C C . ARG A 1 100 ? -2.385 4.117 -5.214 1.00 94.31 100 ARG A C 1
ATOM 795 O O . ARG A 1 100 ? -3.079 3.142 -5.510 1.00 94.31 100 ARG A O 1
ATOM 802 N N . GLU A 1 101 ? -1.787 4.872 -6.135 1.00 94.62 101 GLU A N 1
ATOM 803 C CA . GLU A 1 101 ? -1.775 4.527 -7.556 1.00 94.62 101 GLU A CA 1
ATOM 804 C C . GLU A 1 101 ? -0.951 3.266 -7.801 1.00 94.62 101 GLU A C 1
ATOM 806 O O . GLU A 1 101 ? 0.066 3.051 -7.137 1.00 94.62 101 GLU A O 1
ATOM 811 N N . ARG A 1 102 ? -1.403 2.435 -8.742 1.00 94.31 102 ARG A N 1
ATOM 812 C CA . ARG A 1 102 ? -0.678 1.224 -9.123 1.00 94.31 102 ARG A CA 1
ATOM 813 C C . ARG A 1 102 ? 0.292 1.545 -10.254 1.00 94.31 102 ARG A C 1
ATOM 815 O O . ARG A 1 102 ? -0.042 2.325 -11.140 1.00 94.31 102 ARG A O 1
ATOM 822 N N . ALA A 1 103 ? 1.457 0.916 -10.253 1.00 94.81 103 ALA A N 1
ATOM 823 C CA . ALA A 1 103 ? 2.423 1.024 -11.341 1.00 94.81 103 ALA A CA 1
ATOM 824 C C . ALA A 1 103 ? 3.064 -0.333 -11.639 1.00 94.81 103 ALA A C 1
ATOM 826 O O . ALA A 1 103 ? 3.195 -1.180 -10.754 1.00 94.81 103 ALA A O 1
ATOM 827 N N . GLN A 1 104 ? 3.479 -0.528 -12.887 1.00 94.81 104 GLN A N 1
ATOM 828 C CA . GLN A 1 104 ? 4.276 -1.684 -13.280 1.00 94.81 104 GLN A CA 1
ATOM 829 C C . GLN A 1 104 ? 5.691 -1.576 -12.696 1.00 94.81 104 GLN A C 1
ATOM 831 O O . GLN A 1 104 ? 6.278 -0.494 -12.681 1.00 94.81 104 GLN A O 1
ATOM 836 N N . LEU A 1 105 ? 6.251 -2.702 -12.250 1.00 94.94 105 LEU A N 1
ATOM 837 C CA . LEU A 1 105 ? 7.637 -2.802 -11.790 1.00 94.94 105 LEU A CA 1
ATOM 838 C C . LEU A 1 105 ? 8.496 -3.374 -12.928 1.00 94.94 105 LEU A C 1
ATOM 840 O O . LEU A 1 105 ? 8.582 -4.585 -13.102 1.00 94.94 105 LEU A O 1
ATOM 844 N N . ILE A 1 106 ? 9.079 -2.502 -13.754 1.00 92.88 106 ILE A N 1
ATOM 845 C CA . ILE A 1 106 ? 9.862 -2.903 -14.937 1.00 92.88 106 ILE A CA 1
ATOM 846 C C . ILE A 1 106 ? 11.324 -3.136 -14.540 1.00 92.88 106 ILE A C 1
ATOM 848 O O . ILE A 1 106 ? 11.968 -2.210 -14.057 1.00 92.88 106 ILE A O 1
ATOM 852 N N . ASN A 1 107 ? 11.857 -4.336 -14.792 1.00 92.19 107 ASN A N 1
ATOM 853 C CA . ASN A 1 107 ? 13.258 -4.705 -14.529 1.00 92.19 107 ASN A CA 1
ATOM 854 C C . ASN A 1 107 ? 13.706 -4.507 -13.065 1.00 92.19 107 ASN A C 1
ATOM 856 O O . ASN A 1 107 ? 14.833 -4.091 -12.819 1.00 92.19 107 ASN A O 1
ATOM 860 N N . HIS A 1 108 ? 12.829 -4.797 -12.095 1.00 93.94 108 HIS A N 1
ATOM 861 C CA . HIS A 1 108 ? 13.141 -4.730 -10.657 1.00 93.94 108 HIS A CA 1
ATOM 862 C C . HIS A 1 108 ? 13.737 -3.364 -10.212 1.00 93.94 108 HIS A C 1
ATOM 864 O O . HIS A 1 108 ? 14.870 -3.279 -9.718 1.00 93.94 108 HIS A O 1
ATOM 870 N N . PRO A 1 109 ? 12.994 -2.255 -10.410 1.00 96.75 109 PRO A N 1
ATOM 871 C CA . PRO A 1 109 ? 13.508 -0.906 -10.189 1.00 96.75 109 PRO A CA 1
ATOM 872 C C . PRO A 1 109 ? 13.747 -0.637 -8.701 1.00 96.75 109 PRO A C 1
ATOM 874 O O . PRO A 1 109 ? 12.945 -1.039 -7.864 1.00 96.75 109 PRO A O 1
ATOM 877 N N . GLN A 1 110 ? 14.810 0.096 -8.360 1.00 97.50 110 GLN A N 1
ATOM 878 C CA . GLN A 1 110 ? 15.104 0.472 -6.967 1.00 97.50 110 GLN A CA 1
ATOM 879 C C . GLN A 1 110 ? 14.252 1.652 -6.471 1.00 97.50 110 GLN A C 1
ATOM 881 O O . GLN A 1 110 ? 13.999 1.790 -5.277 1.00 97.50 110 GLN A O 1
ATOM 886 N N . SER A 1 111 ? 13.776 2.501 -7.381 1.00 97.44 111 SER A N 1
ATOM 887 C CA . SER A 1 111 ? 12.923 3.654 -7.089 1.00 97.44 111 SER A CA 1
ATOM 888 C C . SER A 1 111 ? 12.021 3.971 -8.280 1.00 97.44 111 SER A C 1
ATOM 890 O O . SER A 1 111 ? 12.318 3.608 -9.419 1.00 97.44 111 SER A O 1
ATOM 892 N N . LEU A 1 112 ? 10.883 4.617 -8.018 1.00 97.69 112 LEU A N 1
ATOM 893 C CA . LEU A 1 112 ? 9.883 4.941 -9.034 1.00 97.69 112 LEU A CA 1
ATOM 894 C C . LEU A 1 112 ? 9.231 6.298 -8.768 1.00 97.69 112 LEU A C 1
ATOM 896 O O . LEU A 1 112 ? 8.883 6.639 -7.632 1.00 97.69 112 LEU A O 1
ATOM 900 N N . ARG A 1 113 ? 8.995 7.041 -9.854 1.00 97.94 113 ARG A N 1
ATOM 901 C CA . ARG A 1 113 ? 8.151 8.239 -9.863 1.00 97.94 113 ARG A CA 1
ATOM 902 C C . ARG A 1 113 ? 6.699 7.834 -10.075 1.00 97.94 113 ARG A C 1
ATOM 904 O O . ARG A 1 113 ? 6.380 7.107 -11.012 1.00 97.94 113 ARG A O 1
ATOM 911 N N . CYS A 1 114 ? 5.805 8.311 -9.217 1.00 98.06 114 CYS A N 1
ATOM 912 C CA . CYS A 1 114 ? 4.384 8.035 -9.359 1.00 98.06 114 CYS A CA 1
ATOM 913 C C . CYS A 1 114 ? 3.799 8.844 -10.525 1.00 98.06 114 CYS A C 1
ATOM 915 O O . CYS A 1 114 ? 3.868 10.072 -10.479 1.00 98.06 114 CYS A O 1
ATOM 917 N N . PRO A 1 115 ? 3.137 8.212 -11.512 1.00 96.31 115 PRO A N 1
ATOM 918 C CA . PRO A 1 115 ? 2.551 8.933 -12.644 1.00 96.31 115 PRO A CA 1
ATOM 919 C C . PRO A 1 115 ? 1.358 9.820 -12.253 1.00 96.31 115 PRO A C 1
ATOM 921 O O . PRO A 1 115 ? 0.930 10.650 -13.044 1.00 96.31 115 PRO A O 1
ATOM 924 N N . LYS A 1 116 ? 0.808 9.653 -11.042 1.00 97.00 116 LYS A N 1
ATOM 925 C CA . LYS A 1 116 ? -0.368 10.394 -10.571 1.00 97.00 116 LYS A CA 1
ATOM 926 C C . LYS A 1 116 ? -0.050 11.530 -9.614 1.00 97.00 116 LYS A C 1
ATOM 928 O O . LYS A 1 116 ? -0.542 12.631 -9.808 1.00 97.00 116 LYS A O 1
ATOM 933 N N . CYS A 1 117 ? 0.719 11.266 -8.557 1.00 97.50 117 CYS A N 1
ATOM 934 C CA . CYS A 1 117 ? 1.070 12.303 -7.579 1.00 97.50 117 CYS A CA 1
ATOM 935 C C . CYS A 1 117 ? 2.469 12.886 -7.781 1.00 97.50 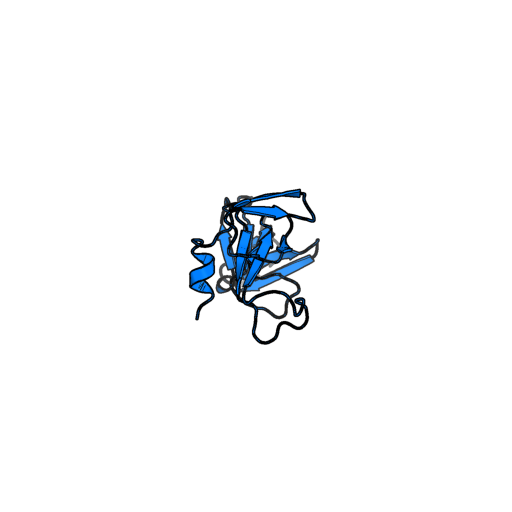117 CYS A C 1
ATOM 937 O O . CYS A 1 117 ? 2.880 13.731 -6.996 1.00 97.50 117 CYS A O 1
ATOM 939 N N . ASN A 1 118 ? 3.220 12.410 -8.779 1.00 97.81 118 ASN A N 1
ATOM 940 C CA . ASN A 1 118 ? 4.589 12.829 -9.080 1.00 97.81 118 ASN A CA 1
ATOM 941 C C . ASN A 1 118 ? 5.630 12.588 -7.962 1.00 97.81 118 ASN A C 1
ATOM 943 O O . ASN A 1 118 ? 6.797 12.940 -8.121 1.00 97.81 118 ASN A O 1
ATOM 947 N N . GLY A 1 119 ? 5.251 11.961 -6.844 1.00 97.44 119 GLY A N 1
ATOM 948 C CA . GLY A 1 119 ? 6.187 11.613 -5.776 1.00 97.44 119 GLY A CA 1
ATOM 949 C C . GLY A 1 119 ? 7.217 10.575 -6.230 1.00 97.44 119 GLY A C 1
ATOM 950 O O . GLY A 1 119 ? 6.891 9.676 -7.009 1.00 97.44 119 GLY A O 1
ATOM 951 N N . PHE A 1 120 ? 8.451 10.705 -5.746 1.00 97.88 120 PHE A N 1
ATOM 952 C CA . PHE A 1 120 ? 9.566 9.808 -6.046 1.00 97.88 120 PHE A CA 1
ATOM 953 C C . PHE A 1 120 ? 9.965 9.057 -4.778 1.00 97.88 120 PHE A C 1
ATOM 955 O O . PHE A 1 120 ? 10.290 9.683 -3.773 1.00 97.88 120 PHE A O 1
ATOM 962 N N . PHE A 1 121 ? 9.893 7.729 -4.819 1.00 97.38 121 PHE A N 1
ATOM 963 C CA . PHE A 1 121 ? 10.084 6.881 -3.643 1.00 97.38 121 PHE A CA 1
ATOM 964 C C . PHE A 1 121 ? 10.880 5.629 -4.005 1.00 97.38 121 PHE A C 1
ATOM 966 O O . PHE A 1 121 ? 10.804 5.148 -5.140 1.00 97.38 121 PHE A O 1
ATOM 973 N N . GLU A 1 122 ? 11.589 5.074 -3.026 1.00 97.50 122 GLU A N 1
ATOM 974 C CA . GLU A 1 122 ? 12.201 3.746 -3.122 1.00 97.50 122 GLU A CA 1
ATOM 975 C C . GLU A 1 122 ? 11.138 2.656 -3.293 1.00 97.50 122 GLU A C 1
ATOM 977 O O . GLU A 1 122 ? 9.999 2.794 -2.829 1.00 97.50 122 GLU A O 1
ATOM 982 N N . VAL A 1 123 ? 11.517 1.549 -3.926 1.00 97.38 123 VAL A N 1
ATOM 983 C CA . VAL A 1 123 ? 10.695 0.340 -3.999 1.00 97.38 123 VAL A CA 1
ATOM 984 C C . VAL A 1 123 ? 11.032 -0.589 -2.840 1.00 97.38 123 VAL A C 1
ATOM 986 O O . VAL A 1 123 ? 12.189 -0.920 -2.601 1.00 97.38 123 VAL A O 1
ATOM 989 N N . GLY A 1 124 ? 10.008 -1.007 -2.098 1.00 95.31 124 GLY A N 1
ATOM 990 C CA . GLY A 1 124 ? 10.135 -1.823 -0.895 1.00 95.31 124 GLY A CA 1
ATOM 991 C C . GLY A 1 124 ? 10.349 -3.310 -1.172 1.00 95.31 124 GLY A C 1
ATOM 992 O O . GLY A 1 124 ? 9.601 -4.122 -0.641 1.00 95.31 124 GLY A O 1
ATOM 993 N N . TRP A 1 125 ? 11.353 -3.683 -1.972 1.00 93.19 125 TRP A N 1
ATOM 994 C CA . TRP A 1 125 ? 11.700 -5.095 -2.219 1.00 93.19 125 TRP A CA 1
ATOM 995 C C . TRP A 1 125 ? 12.066 -5.851 -0.936 1.00 93.19 125 TRP A C 1
ATOM 997 O O . TRP A 1 125 ? 11.763 -7.031 -0.801 1.00 93.19 125 TRP A O 1
ATOM 1007 N N . SER A 1 126 ? 12.657 -5.147 0.033 1.00 87.38 126 SER A N 1
ATOM 1008 C CA . SER A 1 126 ? 13.019 -5.682 1.354 1.00 87.38 126 SER A CA 1
ATOM 1009 C C . SER A 1 126 ? 11.989 -5.352 2.442 1.00 87.38 126 SER A C 1
ATOM 1011 O O . SER A 1 1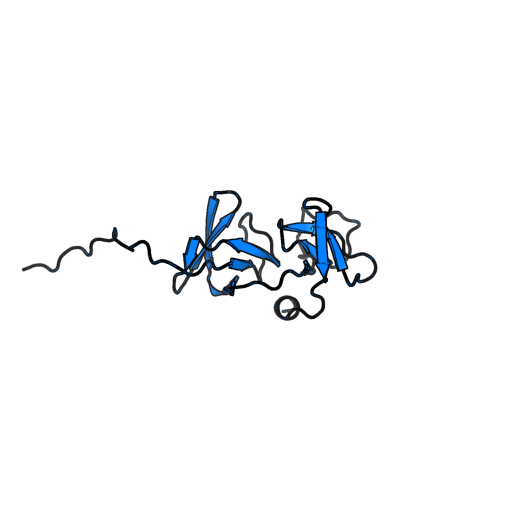26 ? 12.299 -5.438 3.629 1.00 87.38 126 SER A O 1
ATOM 1013 N N . ASP A 1 127 ? 10.791 -4.891 2.072 1.00 85.25 127 ASP A N 1
ATOM 1014 C CA . ASP A 1 127 ? 9.744 -4.565 3.041 1.00 85.25 127 ASP A CA 1
ATOM 1015 C C . ASP A 1 127 ? 9.190 -5.861 3.666 1.00 85.25 127 ASP A C 1
ATOM 1017 O O . ASP A 1 127 ? 8.744 -6.740 2.923 1.00 85.25 127 ASP A O 1
ATOM 1021 N N . PRO A 1 128 ? 9.152 -5.993 5.009 1.00 80.31 128 PRO A N 1
ATOM 1022 C CA . PRO A 1 128 ? 8.542 -7.142 5.684 1.00 80.31 128 PRO A CA 1
ATOM 1023 C C . PRO A 1 128 ? 7.087 -7.405 5.283 1.00 80.31 128 PRO A C 1
ATOM 1025 O O . PRO A 1 128 ? 6.574 -8.503 5.473 1.00 80.31 128 PRO A O 1
ATOM 1028 N N . TYR A 1 129 ? 6.392 -6.417 4.724 1.00 79.31 129 TYR A N 1
ATOM 1029 C CA . TYR A 1 129 ? 5.097 -6.638 4.099 1.00 79.31 129 TYR A CA 1
ATOM 1030 C C . TYR A 1 129 ? 5.136 -7.689 2.995 1.00 79.31 129 TYR A C 1
ATOM 1032 O O . TYR A 1 129 ? 4.223 -8.509 2.947 1.00 79.31 129 TYR A O 1
ATOM 1040 N N . LEU A 1 130 ? 6.166 -7.690 2.142 1.00 77.25 130 LEU A N 1
ATOM 1041 C CA . LEU A 1 130 ? 6.261 -8.607 1.008 1.00 77.25 130 LEU A CA 1
ATOM 1042 C C . LEU A 1 130 ? 6.375 -10.059 1.481 1.00 77.25 130 LEU A C 1
ATOM 1044 O O . LEU A 1 130 ? 5.689 -10.923 0.944 1.00 77.25 130 LEU A O 1
ATOM 1048 N N . SER A 1 131 ? 7.153 -10.327 2.536 1.00 73.00 131 SER A N 1
ATOM 1049 C CA . SER A 1 131 ? 7.289 -11.684 3.084 1.00 73.00 131 SER A CA 1
ATOM 1050 C C . SER A 1 131 ? 5.982 -12.223 3.676 1.00 73.00 131 SER A C 1
ATOM 1052 O O . SER A 1 131 ? 5.741 -13.425 3.616 1.00 73.00 131 SER A O 1
ATOM 1054 N N . ARG A 1 132 ? 5.088 -11.349 4.160 1.00 72.75 132 ARG A N 1
ATOM 1055 C CA . ARG A 1 132 ? 3.743 -11.721 4.643 1.00 72.75 132 ARG A CA 1
ATOM 1056 C C . ARG A 1 132 ? 2.766 -12.089 3.514 1.00 72.75 132 ARG A C 1
ATOM 1058 O O . ARG A 1 132 ? 1.677 -12.564 3.805 1.00 72.75 132 ARG A O 1
ATOM 1065 N N . GLN A 1 133 ? 3.120 -11.846 2.246 1.00 66.62 133 GLN A N 1
ATOM 1066 C CA . GLN A 1 133 ? 2.255 -12.117 1.087 1.00 66.62 133 GLN A CA 1
ATOM 1067 C C . GLN A 1 133 ? 2.458 -13.498 0.458 1.00 66.62 133 GLN A C 1
ATOM 1069 O O . GLN A 1 133 ? 1.668 -13.881 -0.402 1.00 66.62 133 GLN A O 1
ATOM 1074 N N . VAL A 1 134 ? 3.530 -14.209 0.815 1.00 55.81 134 VAL A N 1
ATOM 1075 C CA . VAL A 1 134 ? 3.995 -15.413 0.097 1.00 55.81 134 VAL A CA 1
ATOM 1076 C C . VAL A 1 134 ? 3.494 -16.719 0.740 1.00 55.81 134 VAL A C 1
ATOM 1078 O O . VAL A 1 134 ? 4.119 -17.762 0.583 1.00 55.81 134 VAL A O 1
ATOM 1081 N N . SER A 1 135 ? 2.386 -16.673 1.488 1.00 42.12 135 SER A N 1
ATOM 1082 C CA . SER A 1 135 ? 1.746 -17.844 2.118 1.00 42.12 135 SER A CA 1
ATOM 1083 C C . SER A 1 135 ? 0.498 -18.293 1.368 1.00 42.12 135 SER A C 1
ATOM 1085 O O . SER A 1 135 ? -0.266 -17.411 0.914 1.00 42.12 135 SER A O 1
#

Nearest PDB structures (foldseek):
  6puy-assembly1_C  TM=7.832E-01  e=6.743E-02  Saccharolobus solfataricus P2
  6rwo-assembly1_D  TM=7.795E-01  e=1.449E-01  Simian immunodeficiency virus
  6rwo-assembly1_B  TM=7.912E-01  e=1.728E-01  Simian immunodeficiency virus
  6rwl-assembly1_B  TM=7.894E-01  e=1.944E-01  Simian immunodeficiency virus
  3bz7-assembly1_A  TM=6.246E-01  e=1.135E+00  Dictyostelium discoideum

pLDDT: mean 83.05, std 18.01, range [32.0, 98.06]

Mean predicted aligned error: 8.39 Å